Protein AF-A0A6C0LSQ3-F1 (afdb_monomer)

Radius of gyration: 14.2 Å; Cα contacts (8 Å, |Δi|>4): 125; chains: 1; bounding box: 35×30×34 Å

Organism: NCBI:txid1070528

Sequence (116 aa):
MEHEYISYIIKLNGIYDIMCAISILKWVSIPYIKDLHLSMIKEKQNILLERFFAYWIFTYGIIRLSNNYLLITYSYLIEAFVFAYEYYQGTVYQEKTIFVIITSIIFAYLTYQSIQ

Solvent-accessible surface area (backbone atoms only — not comparable to full-atom values): 6064 Å² total; per-residue (Å²): 112,71,69,58,56,54,52,50,53,42,32,51,51,12,53,50,29,35,55,24,15,40,31,64,67,62,77,44,91,59,84,82,59,44,51,71,69,60,63,26,48,67,74,83,80,46,68,66,58,51,47,52,52,18,52,51,39,30,53,50,11,54,43,33,62,46,95,45,42,68,60,32,20,50,51,25,48,50,50,23,51,53,46,52,51,38,52,74,72,58,56,37,39,61,74,60,42,52,51,49,30,52,52,21,51,52,49,21,52,60,32,47,62,72,68,112

Nearest PDB structures (foldseek):
  9h9e-assembly1_C  TM=6.390E-01  e=7.713E-01  Homo sapiens
  8jj5-assembly1_A  TM=3.799E-01  e=5.152E+00  Sus scrofa

Mean predicted aligned error: 5.83 Å

Structure (mmCIF, N/CA/C/O backbone):
data_AF-A0A6C0LSQ3-F1
#
_entry.id   AF-A0A6C0LSQ3-F1
#
loop_
_atom_site.group_PDB
_atom_site.id
_atom_site.type_symbol
_atom_site.label_atom_id
_atom_site.label_alt_id
_atom_site.label_comp_id
_atom_site.label_asym_id
_atom_site.label_entity_id
_atom_site.label_seq_id
_atom_site.pdbx_PDB_ins_code
_atom_site.Cartn_x
_atom_site.Cartn_y
_atom_site.Cartn_z
_atom_site.occupancy
_atom_site.B_iso_or_equiv
_atom_site.auth_seq_id
_atom_site.auth_comp_id
_atom_site.auth_asym_id
_atom_site.auth_atom_id
_atom_site.pdbx_PDB_model_num
ATOM 1 N N . MET A 1 1 ? 17.319 -9.982 -15.434 1.00 52.28 1 MET A N 1
ATOM 2 C CA . MET A 1 1 ? 17.185 -10.736 -14.169 1.00 52.28 1 MET A CA 1
ATOM 3 C C . MET A 1 1 ? 16.639 -9.856 -13.054 1.00 52.28 1 MET A C 1
ATOM 5 O O . MET A 1 1 ? 15.593 -10.197 -12.532 1.00 52.28 1 MET A O 1
ATOM 9 N N . GLU A 1 2 ? 17.253 -8.713 -12.725 1.00 60.72 2 GLU A N 1
ATOM 10 C CA . GLU A 1 2 ? 16.807 -7.847 -11.608 1.00 60.72 2 GLU A CA 1
ATOM 11 C C . GLU A 1 2 ? 15.342 -7.372 -11.716 1.00 60.72 2 GLU A C 1
ATOM 13 O O . GLU A 1 2 ? 14.588 -7.487 -10.750 1.00 60.72 2 GLU A O 1
ATOM 18 N N . HIS A 1 3 ? 14.890 -6.960 -12.906 1.00 67.88 3 HIS A N 1
ATOM 19 C CA . HIS A 1 3 ? 13.496 -6.539 -13.134 1.00 67.88 3 HIS A CA 1
ATOM 20 C C . HIS A 1 3 ? 12.452 -7.642 -12.877 1.00 67.88 3 HIS A C 1
ATOM 22 O O . HIS A 1 3 ? 11.319 -7.354 -12.492 1.00 67.88 3 HIS A O 1
ATOM 28 N N . GLU A 1 4 ? 12.821 -8.912 -13.061 1.00 75.56 4 GLU A N 1
ATOM 29 C CA . GLU A 1 4 ? 11.905 -10.044 -12.888 1.00 75.56 4 GLU A CA 1
ATOM 30 C C . GLU A 1 4 ? 11.659 -10.333 -11.400 1.00 75.56 4 GLU A C 1
ATOM 32 O O . GLU A 1 4 ? 10.517 -10.540 -10.982 1.00 75.56 4 GLU A O 1
ATOM 37 N N . TYR A 1 5 ? 12.707 -10.223 -10.575 1.00 82.38 5 TYR A N 1
ATOM 38 C CA . TYR A 1 5 ? 12.600 -10.328 -9.118 1.00 82.38 5 TYR A CA 1
ATOM 39 C C . TYR A 1 5 ? 11.768 -9.190 -8.518 1.00 82.38 5 TYR A C 1
ATOM 41 O O . TYR A 1 5 ? 10.915 -9.438 -7.666 1.00 82.38 5 TYR A O 1
ATOM 49 N N . ILE A 1 6 ? 11.966 -7.954 -8.989 1.00 82.00 6 ILE A N 1
ATOM 50 C CA . ILE A 1 6 ? 11.191 -6.790 -8.534 1.00 82.00 6 ILE A CA 1
ATOM 51 C C . ILE A 1 6 ? 9.703 -6.985 -8.856 1.00 82.00 6 ILE A C 1
ATOM 53 O O . ILE A 1 6 ? 8.856 -6.830 -7.975 1.00 82.00 6 ILE A O 1
ATOM 57 N N . SER A 1 7 ? 9.380 -7.410 -10.084 1.00 84.44 7 SER A N 1
ATOM 58 C CA . SER A 1 7 ? 8.003 -7.720 -10.494 1.00 84.44 7 SER A CA 1
ATOM 59 C C . SER A 1 7 ? 7.365 -8.799 -9.611 1.00 84.44 7 SER A C 1
ATOM 61 O O . SER A 1 7 ? 6.209 -8.668 -9.208 1.00 84.44 7 SER A O 1
ATOM 63 N N . TYR A 1 8 ? 8.120 -9.840 -9.250 1.00 88.19 8 TYR A N 1
ATOM 64 C CA . TYR A 1 8 ? 7.637 -10.900 -8.365 1.00 88.19 8 TYR A CA 1
ATOM 65 C C . TYR A 1 8 ? 7.322 -10.388 -6.951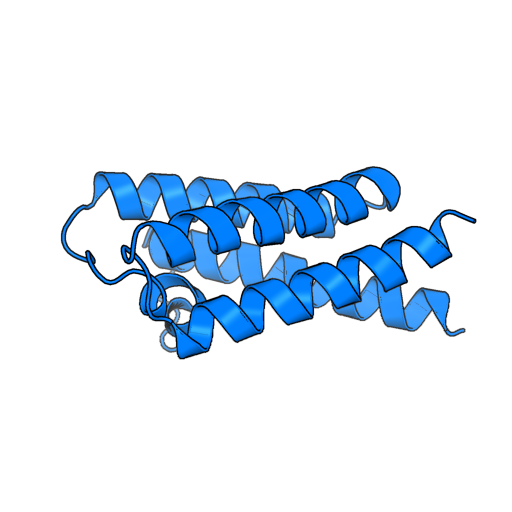 1.00 88.19 8 TYR A C 1
ATOM 67 O O . TYR A 1 8 ? 6.254 -10.690 -6.419 1.00 88.19 8 TYR A O 1
ATOM 75 N N . ILE A 1 9 ? 8.197 -9.563 -6.364 1.00 88.44 9 ILE A N 1
ATOM 76 C CA . ILE A 1 9 ? 7.982 -8.972 -5.031 1.00 88.44 9 ILE A CA 1
ATOM 77 C C . ILE A 1 9 ? 6.746 -8.065 -5.028 1.00 88.44 9 ILE A C 1
ATOM 79 O O . ILE A 1 9 ? 5.916 -8.162 -4.125 1.00 88.44 9 ILE A O 1
ATOM 83 N N . ILE A 1 10 ? 6.579 -7.224 -6.054 1.00 90.06 10 ILE A N 1
ATOM 84 C CA . ILE A 1 10 ? 5.408 -6.342 -6.185 1.00 90.06 10 ILE A CA 1
ATOM 85 C C . ILE A 1 10 ? 4.123 -7.166 -6.286 1.00 90.06 10 ILE A C 1
ATOM 87 O O . ILE A 1 10 ? 3.134 -6.846 -5.627 1.00 90.06 10 ILE A O 1
ATOM 91 N N . LYS A 1 11 ? 4.135 -8.246 -7.076 1.00 90.56 11 LYS A N 1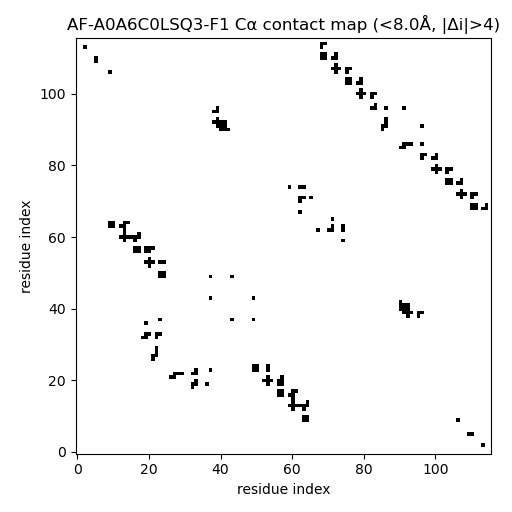
ATOM 92 C CA . LYS A 1 11 ? 2.976 -9.135 -7.217 1.00 90.56 11 LYS A CA 1
ATOM 93 C C . LYS A 1 11 ? 2.646 -9.842 -5.910 1.00 90.56 11 LYS A C 1
ATOM 95 O O . LYS A 1 11 ? 1.476 -9.900 -5.546 1.00 90.56 11 LYS A O 1
ATOM 100 N N . LEU A 1 12 ? 3.651 -10.324 -5.176 1.00 90.06 12 LEU A N 1
ATOM 101 C CA . LEU A 1 12 ? 3.446 -10.884 -3.838 1.00 90.06 12 LEU A CA 1
ATOM 102 C C . LEU A 1 12 ? 2.830 -9.859 -2.882 1.00 90.06 12 LEU A C 1
ATOM 104 O O . LEU A 1 12 ? 1.907 -10.206 -2.148 1.00 90.06 12 LEU A O 1
ATOM 108 N N . ASN A 1 13 ? 3.284 -8.605 -2.932 1.00 89.56 13 ASN A N 1
ATOM 109 C CA . ASN A 1 13 ? 2.700 -7.524 -2.142 1.00 89.56 13 ASN A CA 1
ATOM 110 C C . ASN A 1 13 ? 1.229 -7.279 -2.529 1.00 89.56 13 ASN A C 1
ATOM 112 O O . ASN A 1 13 ? 0.358 -7.212 -1.669 1.00 89.56 13 ASN A O 1
ATOM 116 N N . GLY A 1 14 ? 0.918 -7.270 -3.829 1.00 90.25 14 GLY A N 1
ATOM 117 C CA . GLY A 1 14 ? -0.459 -7.139 -4.308 1.00 90.25 14 GLY A CA 1
ATOM 118 C C . GLY A 1 14 ? -1.378 -8.292 -3.885 1.00 90.25 14 GLY A C 1
ATOM 119 O O . GLY A 1 14 ? -2.524 -8.061 -3.499 1.00 90.25 14 GLY A O 1
ATOM 120 N N . ILE A 1 15 ? -0.880 -9.535 -3.896 1.00 91.25 15 ILE A N 1
ATOM 121 C CA . ILE A 1 15 ? -1.616 -10.697 -3.368 1.00 91.25 15 ILE A CA 1
ATOM 122 C C . ILE A 1 15 ? -1.859 -10.527 -1.867 1.00 91.25 15 ILE A C 1
ATOM 124 O O . ILE A 1 15 ? -2.977 -10.757 -1.400 1.00 91.25 15 ILE A O 1
ATOM 128 N N . TYR A 1 16 ? -0.834 -10.114 -1.118 1.00 88.00 16 TYR A N 1
ATOM 129 C CA . TYR A 1 16 ? -0.940 -9.880 0.318 1.00 88.00 16 TYR A CA 1
ATOM 130 C C . TYR A 1 16 ? -2.030 -8.849 0.644 1.00 88.00 16 TYR A C 1
ATOM 132 O O . TYR A 1 16 ? -2.882 -9.116 1.492 1.00 88.00 16 TYR A O 1
ATOM 140 N N . ASP A 1 17 ? -2.072 -7.729 -0.079 1.00 88.06 17 ASP A N 1
ATOM 141 C CA . ASP A 1 17 ? -3.091 -6.690 0.091 1.00 88.06 17 ASP A CA 1
ATOM 142 C C . ASP A 1 17 ? -4.499 -7.206 -0.190 1.00 88.06 17 ASP A C 1
ATOM 144 O O . ASP A 1 17 ? -5.416 -6.985 0.601 1.00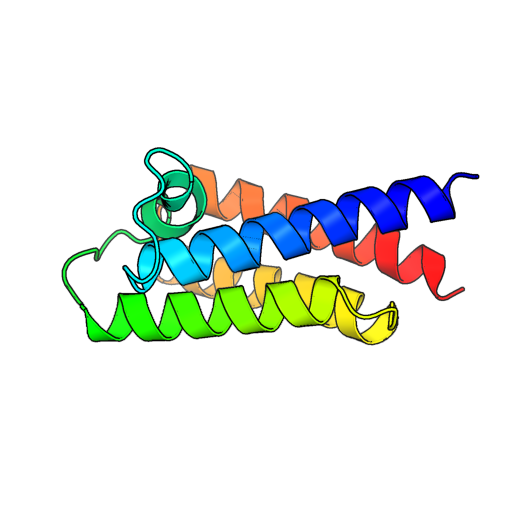 88.06 17 ASP A O 1
ATOM 148 N N . ILE A 1 18 ? -4.684 -7.948 -1.285 1.00 90.56 18 ILE A N 1
ATOM 149 C CA . ILE A 1 18 ? -5.981 -8.540 -1.631 1.00 90.56 18 ILE A CA 1
ATOM 150 C C . ILE A 1 18 ? -6.444 -9.484 -0.519 1.00 90.56 18 ILE A C 1
ATOM 152 O O . ILE A 1 18 ? -7.590 -9.402 -0.072 1.00 90.56 18 ILE A O 1
ATOM 156 N N . MET A 1 19 ? -5.558 -10.355 -0.029 1.00 86.44 19 MET A N 1
ATOM 157 C CA . MET A 1 19 ? -5.871 -11.259 1.079 1.00 86.44 19 MET A CA 1
ATOM 158 C C . MET A 1 19 ? -6.185 -10.489 2.367 1.00 86.44 19 MET A C 1
ATOM 160 O O . MET A 1 19 ? -7.110 -10.863 3.093 1.00 86.44 19 MET A O 1
ATOM 164 N N . CYS A 1 20 ? -5.460 -9.401 2.637 1.00 83.38 20 CYS A N 1
ATOM 165 C CA . CYS A 1 20 ? -5.705 -8.530 3.779 1.00 83.38 20 CYS A CA 1
ATOM 166 C C . CYS A 1 20 ? -7.090 -7.878 3.686 1.00 83.38 20 CYS A C 1
ATOM 168 O O . CYS A 1 20 ? -7.891 -8.006 4.609 1.00 83.38 20 CYS A O 1
ATOM 170 N N . ALA A 1 21 ? -7.431 -7.279 2.545 1.00 87.19 21 ALA A N 1
ATOM 171 C CA . ALA A 1 21 ? -8.722 -6.646 2.310 1.00 87.19 21 ALA A CA 1
ATOM 172 C C . ALA A 1 21 ? -9.903 -7.622 2.428 1.00 87.19 21 ALA A C 1
ATOM 174 O O . ALA A 1 21 ? -10.887 -7.326 3.104 1.00 87.19 21 ALA A O 1
ATOM 175 N N . ILE A 1 22 ? -9.798 -8.812 1.828 1.00 85.88 22 ILE A N 1
ATOM 176 C CA . ILE A 1 22 ? -10.830 -9.860 1.916 1.00 85.88 22 ILE A CA 1
ATOM 177 C C . ILE A 1 22 ? -11.011 -10.328 3.370 1.00 85.88 22 ILE A C 1
ATOM 179 O O . ILE A 1 22 ? -12.137 -10.586 3.808 1.00 85.88 22 ILE A O 1
ATOM 183 N N . SER A 1 23 ? -9.917 -10.395 4.137 1.00 82.38 23 SER A N 1
ATOM 184 C CA . SER A 1 23 ? -9.947 -10.717 5.567 1.00 82.38 23 SER A CA 1
ATOM 185 C C . SER A 1 23 ? -10.627 -9.616 6.391 1.00 82.38 23 SER A C 1
ATOM 187 O O . SER A 1 23 ? -11.479 -9.919 7.230 1.00 82.38 23 SER A O 1
ATOM 189 N N . ILE A 1 24 ? -10.345 -8.336 6.106 1.00 82.38 24 ILE A N 1
ATOM 190 C CA . ILE A 1 24 ? -11.016 -7.187 6.745 1.00 82.38 24 ILE A CA 1
ATOM 191 C C . ILE A 1 24 ? -12.522 -7.193 6.435 1.00 82.38 24 ILE A C 1
ATOM 193 O O . ILE A 1 24 ? -13.338 -6.983 7.331 1.00 82.38 24 ILE A O 1
ATOM 197 N N . LEU A 1 25 ? -12.911 -7.521 5.198 1.00 84.19 25 LEU A N 1
ATOM 198 C CA . LEU A 1 25 ? -14.316 -7.654 4.785 1.00 84.19 25 LEU A CA 1
ATOM 199 C C . LEU A 1 25 ? -15.028 -8.879 5.380 1.00 84.19 25 LEU A C 1
ATOM 201 O O . LEU A 1 25 ? -16.228 -9.051 5.157 1.00 84.19 25 LEU A O 1
ATOM 205 N N . LYS A 1 26 ? -14.319 -9.718 6.148 1.00 81.44 26 LYS A N 1
ATOM 206 C CA . LYS A 1 26 ? -14.829 -10.951 6.769 1.00 81.44 26 LYS A CA 1
ATOM 207 C C . LYS A 1 26 ? -15.390 -11.955 5.755 1.00 81.44 26 LYS A C 1
ATOM 209 O O . LYS A 1 26 ? -16.206 -12.797 6.114 1.00 81.44 26 LYS A O 1
ATOM 214 N N . TRP A 1 27 ? -14.948 -11.883 4.499 1.00 77.69 27 TRP A N 1
ATOM 215 C CA . TRP A 1 27 ? -15.301 -12.865 3.468 1.00 77.69 27 TRP A CA 1
ATOM 216 C C . TRP A 1 27 ? -14.541 -14.177 3.671 1.00 77.69 27 TRP A C 1
ATOM 218 O O . TRP A 1 27 ? -15.081 -15.249 3.415 1.00 77.69 27 TRP A O 1
ATOM 228 N N . VAL A 1 28 ? -13.304 -14.096 4.174 1.00 74.62 28 VAL A N 1
ATOM 229 C CA . VAL A 1 28 ? -12.488 -15.254 4.555 1.00 74.62 28 VAL A CA 1
ATOM 230 C C . VAL A 1 28 ? -11.841 -14.978 5.908 1.00 74.62 28 VAL A C 1
ATOM 232 O O . VAL A 1 28 ? -11.142 -13.983 6.082 1.00 74.62 28 VAL A O 1
ATOM 235 N N . SER A 1 29 ? -12.046 -15.863 6.883 1.00 62.84 29 SER A 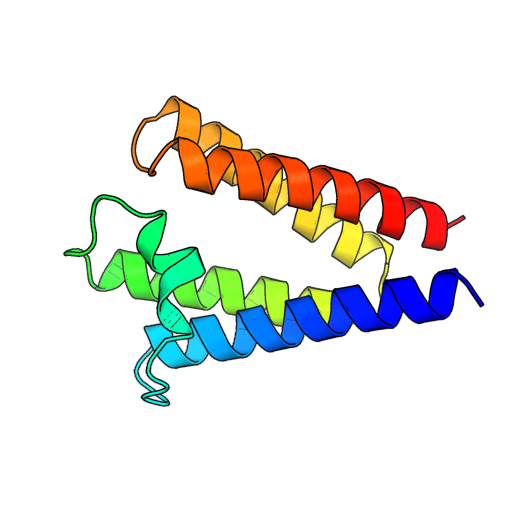N 1
ATOM 236 C CA . SER A 1 29 ? -11.415 -15.748 8.199 1.00 62.84 29 SER A CA 1
ATOM 237 C C . SER A 1 29 ? -10.012 -16.356 8.176 1.00 62.84 29 SER A C 1
ATOM 239 O O . SER A 1 29 ? -9.826 -17.503 8.582 1.00 62.84 29 SER A O 1
ATOM 241 N N . ILE A 1 30 ? -9.018 -15.601 7.702 1.00 63.84 30 ILE A N 1
ATOM 242 C CA . ILE A 1 30 ? -7.615 -16.020 7.818 1.00 63.84 30 ILE A CA 1
ATOM 243 C C . ILE A 1 30 ? -7.031 -15.399 9.092 1.00 63.84 30 ILE A C 1
ATOM 245 O O . ILE A 1 30 ? -6.844 -14.175 9.138 1.00 63.84 30 ILE A O 1
ATOM 249 N N . PRO A 1 31 ? -6.773 -16.189 10.152 1.00 57.88 31 PRO A N 1
ATOM 250 C CA . PRO A 1 31 ? -6.073 -15.676 11.323 1.00 57.88 31 PRO A CA 1
ATOM 251 C C . PRO A 1 31 ? -4.673 -15.181 10.906 1.00 57.88 31 PRO A C 1
ATOM 253 O O . PRO A 1 31 ? -4.070 -15.729 9.988 1.00 57.88 31 PRO A O 1
ATOM 256 N N . TYR A 1 32 ? -4.178 -14.121 11.553 1.00 61.88 32 TYR A N 1
ATOM 257 C CA . TYR A 1 32 ? -2.844 -13.511 11.370 1.00 61.88 32 TYR A CA 1
ATOM 258 C C . TYR A 1 32 ? -2.598 -12.600 10.143 1.00 61.88 32 TYR A C 1
ATOM 260 O O . TYR A 1 32 ? -1.702 -11.763 10.203 1.00 61.88 32 TYR A O 1
ATOM 268 N N . ILE A 1 33 ? -3.384 -12.653 9.056 1.00 59.50 33 ILE A N 1
ATOM 269 C CA . ILE A 1 33 ? -3.142 -11.786 7.863 1.00 59.50 33 ILE A CA 1
ATOM 270 C C . ILE A 1 33 ? -3.682 -10.357 8.031 1.00 59.50 33 ILE A C 1
ATOM 272 O O . ILE A 1 33 ? -3.192 -9.400 7.435 1.00 59.50 33 ILE A O 1
ATOM 276 N N . LYS A 1 34 ? -4.681 -10.197 8.892 1.00 55.69 34 LYS A N 1
ATOM 277 C CA . LYS A 1 34 ? -5.346 -8.919 9.170 1.00 55.69 34 LYS A CA 1
ATOM 278 C C . LYS A 1 34 ? -4.481 -7.920 9.943 1.00 55.69 34 LYS A C 1
ATOM 280 O O . LYS A 1 34 ? -4.801 -6.735 9.974 1.00 55.69 34 LYS A O 1
ATOM 285 N N . ASP A 1 35 ? -3.403 -8.378 10.573 1.00 60.09 35 ASP A N 1
ATOM 286 C CA . ASP A 1 35 ? -2.754 -7.592 11.613 1.00 60.09 35 ASP A CA 1
ATOM 287 C C . ASP A 1 35 ? -1.872 -6.471 11.074 1.00 60.09 35 ASP A C 1
ATOM 289 O O . ASP A 1 35 ? -1.736 -5.478 11.767 1.00 60.09 35 ASP A O 1
ATOM 293 N N . LEU A 1 36 ? -1.318 -6.518 9.860 1.00 62.41 36 LEU A N 1
ATOM 294 C CA . LEU A 1 36 ? -0.386 -5.458 9.447 1.00 62.41 36 LEU A CA 1
ATOM 295 C C . LEU A 1 36 ? -1.111 -4.136 9.158 1.00 62.41 36 LEU A C 1
ATOM 297 O O . LEU A 1 36 ? -0.781 -3.125 9.768 1.00 62.41 36 LEU A O 1
ATOM 301 N N . HIS A 1 37 ? -2.167 -4.163 8.340 1.00 62.00 37 HIS A N 1
ATOM 302 C CA . HIS A 1 37 ? -2.921 -2.963 7.968 1.00 62.00 37 HIS A CA 1
ATOM 303 C C . HIS A 1 37 ? -3.910 -2.505 9.053 1.00 62.00 37 HIS A C 1
ATOM 305 O O . HIS A 1 37 ? -3.911 -1.332 9.425 1.00 62.00 37 HIS A O 1
ATOM 311 N N . LEU A 1 38 ? -4.712 -3.407 9.641 1.00 63.19 38 LEU A N 1
ATOM 312 C CA . LEU A 1 38 ? -5.647 -3.011 10.711 1.00 63.19 38 LEU A CA 1
ATOM 313 C C . LEU A 1 38 ? -4.932 -2.580 11.991 1.00 63.19 38 LEU A C 1
ATOM 315 O O . LEU A 1 38 ? -5.506 -1.843 12.789 1.00 63.19 38 LEU A O 1
ATOM 319 N N . SER A 1 39 ? -3.694 -3.020 12.229 1.00 67.38 39 SER A N 1
ATOM 320 C CA . SER A 1 39 ? -2.954 -2.560 13.406 1.00 67.38 39 SER A CA 1
ATOM 321 C C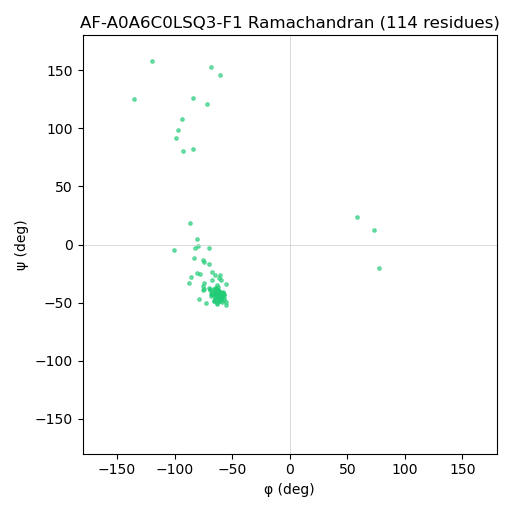 . SER A 1 39 ? -2.327 -1.179 13.252 1.00 67.38 39 SER A C 1
ATOM 323 O O . SER A 1 39 ? -1.728 -0.713 14.220 1.00 67.38 39 SER A O 1
ATOM 325 N N . MET A 1 40 ? -2.474 -0.528 12.093 1.00 69.56 40 MET A N 1
ATOM 326 C CA . MET A 1 40 ? -2.091 0.873 11.902 1.00 69.56 40 MET A CA 1
ATOM 327 C C . MET A 1 40 ? -3.196 1.840 12.312 1.00 69.56 40 MET A C 1
ATOM 329 O O . MET A 1 40 ? -2.886 2.940 12.752 1.00 69.56 40 MET A O 1
ATOM 333 N N . ILE A 1 41 ? -4.464 1.436 12.230 1.00 73.19 41 ILE A N 1
ATOM 334 C CA . ILE A 1 41 ? -5.603 2.292 12.575 1.00 73.19 41 ILE A CA 1
ATOM 335 C C . ILE A 1 41 ? -5.840 2.240 14.088 1.00 73.19 41 ILE A C 1
ATOM 337 O O . ILE A 1 41 ? -5.997 1.161 14.670 1.00 73.19 41 ILE A O 1
ATOM 341 N N . LYS A 1 42 ? -5.872 3.413 14.735 1.00 67.00 42 LYS A N 1
ATOM 342 C CA . LYS A 1 42 ? -6.186 3.526 16.170 1.00 67.00 42 LYS A CA 1
ATOM 343 C C . LYS A 1 42 ? -7.675 3.315 16.442 1.00 67.00 42 LYS A C 1
ATOM 345 O O . LYS A 1 42 ? -8.040 2.667 17.420 1.00 67.00 42 LYS A O 1
ATOM 350 N N . GLU A 1 43 ? -8.534 3.814 15.560 1.00 66.50 43 GLU A N 1
ATOM 351 C CA . GLU A 1 43 ? -9.987 3.748 15.707 1.00 66.50 43 GLU A CA 1
ATOM 352 C C . GLU A 1 43 ? -10.581 2.509 15.013 1.00 66.50 43 GLU A C 1
ATOM 354 O O . GLU A 1 43 ? -11.107 2.560 13.906 1.00 66.50 43 GLU A O 1
ATOM 359 N N . LYS A 1 44 ? -10.496 1.357 15.686 1.00 63.62 44 LYS A N 1
ATOM 360 C CA . LYS A 1 44 ? -10.986 0.057 15.175 1.00 63.62 44 LYS A CA 1
ATOM 361 C C . LYS A 1 44 ? -12.496 -0.169 15.334 1.00 63.62 44 LYS A C 1
ATOM 363 O O . LYS A 1 44 ? -12.980 -1.270 15.119 1.00 63.62 44 LYS A O 1
ATOM 368 N N . GLN A 1 45 ? -13.245 0.826 15.807 1.00 63.06 45 GLN A N 1
ATOM 369 C CA . GLN A 1 45 ? -14.661 0.647 16.166 1.00 63.06 45 GLN A CA 1
ATOM 370 C C . GLN A 1 45 ? -15.636 1.153 15.099 1.00 63.06 45 GLN A C 1
ATOM 372 O O . GLN A 1 45 ? -16.840 0.929 15.214 1.00 63.06 45 GLN A O 1
ATOM 377 N N . ASN A 1 46 ? -15.137 1.780 14.031 1.00 78.00 46 ASN A N 1
ATOM 378 C CA . ASN A 1 46 ? -15.974 2.244 12.936 1.00 78.00 46 ASN A CA 1
ATOM 379 C C . ASN A 1 46 ? -15.979 1.233 11.775 1.00 78.00 46 ASN A C 1
ATOM 381 O O . ASN A 1 46 ? -15.090 1.224 10.927 1.00 78.00 46 ASN A O 1
ATOM 385 N N . ILE A 1 47 ? -17.028 0.408 11.713 1.00 80.88 47 ILE A N 1
ATOM 386 C CA . ILE A 1 47 ? -17.232 -0.611 10.663 1.00 80.88 47 ILE A CA 1
ATOM 387 C C . ILE A 1 47 ? -17.190 -0.003 9.253 1.00 80.88 47 ILE A C 1
ATOM 389 O O . ILE A 1 47 ? -16.745 -0.648 8.304 1.00 80.88 47 ILE A O 1
ATOM 393 N N . LEU A 1 48 ? -17.671 1.230 9.087 1.00 84.06 48 LEU A N 1
ATOM 394 C CA . LEU A 1 48 ? -17.675 1.907 7.794 1.00 84.06 48 LEU A CA 1
ATOM 395 C C . LEU A 1 48 ? -16.241 2.241 7.355 1.00 84.06 48 LEU A C 1
ATOM 397 O O . LEU A 1 48 ? -15.884 1.980 6.207 1.00 84.06 48 LEU A O 1
ATOM 401 N N . LEU A 1 49 ? -15.412 2.729 8.284 1.00 82.25 49 LEU A N 1
ATOM 402 C CA . LEU A 1 49 ? -13.991 3.001 8.054 1.00 82.25 49 LEU A CA 1
ATOM 403 C C . LEU A 1 49 ? -13.233 1.721 7.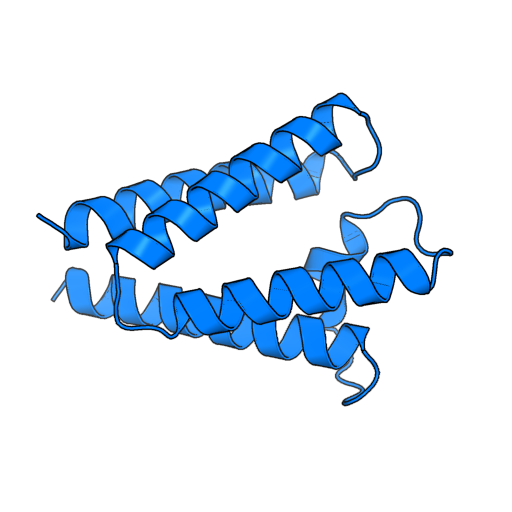677 1.00 82.25 49 LEU A C 1
ATOM 405 O O . LEU A 1 49 ? -12.499 1.721 6.694 1.00 82.25 49 LEU A O 1
ATOM 409 N N . GLU A 1 50 ? -13.462 0.619 8.398 1.00 81.19 50 GLU A N 1
ATOM 410 C CA . GLU A 1 50 ? -12.835 -0.676 8.091 1.00 81.19 50 GLU A CA 1
ATOM 411 C C . GLU A 1 50 ? -13.156 -1.143 6.664 1.00 81.19 50 GLU A C 1
ATOM 413 O O . GLU A 1 50 ? -12.272 -1.614 5.950 1.00 81.19 50 GLU A O 1
ATOM 418 N N . ARG A 1 51 ? -14.408 -0.977 6.215 1.00 86.19 51 ARG A N 1
ATOM 419 C CA . ARG A 1 51 ? -14.826 -1.361 4.857 1.00 86.19 51 ARG A CA 1
ATOM 420 C C . ARG A 1 51 ? -14.199 -0.472 3.792 1.00 86.19 51 ARG A C 1
ATOM 422 O O . ARG A 1 51 ? -13.712 -0.998 2.796 1.00 86.19 51 ARG A O 1
ATOM 429 N N . PHE A 1 52 ? -14.179 0.846 3.994 1.00 88.75 52 PHE A N 1
ATOM 430 C CA . PHE A 1 52 ? -13.526 1.765 3.057 1.00 88.75 52 PHE A CA 1
ATOM 431 C C . PHE A 1 52 ? -12.028 1.499 2.950 1.00 88.75 52 PHE A C 1
ATOM 433 O O . PHE A 1 52 ? -11.493 1.445 1.845 1.00 88.75 52 PHE A O 1
ATOM 440 N N . PHE A 1 53 ? -11.374 1.255 4.083 1.00 86.62 53 PHE A N 1
ATOM 441 C CA . PHE A 1 53 ? -9.966 0.897 4.118 1.00 86.62 53 PHE A CA 1
ATOM 442 C C . PHE A 1 53 ? -9.700 -0.432 3.404 1.00 86.62 53 PHE A C 1
ATOM 444 O O . PHE A 1 53 ? -8.775 -0.526 2.603 1.00 86.62 53 PHE A O 1
ATOM 451 N N . ALA A 1 54 ? -10.560 -1.436 3.600 1.00 88.12 54 ALA A N 1
ATOM 452 C CA . ALA A 1 54 ? -10.458 -2.699 2.880 1.00 88.12 54 ALA A CA 1
ATOM 453 C C . ALA A 1 54 ? -10.621 -2.525 1.365 1.00 88.12 54 ALA A C 1
ATOM 455 O O . ALA A 1 54 ? -9.834 -3.079 0.604 1.00 88.12 54 ALA A O 1
ATOM 456 N N . TYR A 1 55 ? -11.606 -1.745 0.909 1.00 91.88 55 TYR A N 1
ATOM 457 C CA . TYR A 1 55 ? -11.777 -1.473 -0.521 1.00 91.88 55 TYR A CA 1
ATOM 458 C C . TYR A 1 55 ? -10.563 -0.756 -1.105 1.00 91.88 55 TYR A C 1
ATOM 460 O O . TYR A 1 55 ? -10.120 -1.096 -2.198 1.00 91.88 55 TYR A O 1
ATOM 468 N N . TRP A 1 56 ? -9.989 0.185 -0.360 1.00 91.81 56 TRP A N 1
ATOM 469 C CA . TRP A 1 56 ? -8.795 0.897 -0.784 1.00 91.81 56 TRP A CA 1
ATOM 470 C C . TRP A 1 56 ? -7.589 -0.045 -0.936 1.00 91.81 56 TRP A C 1
ATOM 472 O O . TRP A 1 56 ? -7.015 -0.123 -2.024 1.00 91.81 56 TRP A O 1
ATOM 482 N N . ILE A 1 57 ? -7.286 -0.854 0.084 1.00 90.44 57 ILE A N 1
ATOM 483 C CA . ILE A 1 57 ? -6.217 -1.867 0.028 1.00 90.44 57 ILE A CA 1
ATOM 484 C C . ILE A 1 57 ? -6.460 -2.845 -1.128 1.00 90.44 57 ILE A C 1
ATOM 486 O O . ILE A 1 57 ? -5.548 -3.154 -1.890 1.00 90.44 57 ILE A O 1
ATOM 490 N N . PHE A 1 58 ? -7.704 -3.293 -1.316 1.00 92.56 58 PHE A N 1
ATOM 491 C CA . PHE A 1 58 ? -8.065 -4.199 -2.405 1.00 92.56 58 PHE A CA 1
ATOM 492 C C . PHE A 1 58 ? -7.765 -3.595 -3.780 1.00 92.56 58 PHE A C 1
ATOM 494 O O . PHE A 1 58 ? -7.175 -4.257 -4.635 1.00 92.56 58 PHE A O 1
ATOM 501 N N . THR A 1 59 ? -8.134 -2.326 -3.996 1.00 93.44 59 THR A N 1
ATOM 502 C CA . THR A 1 59 ? -7.847 -1.640 -5.262 1.00 93.44 59 THR A CA 1
ATOM 503 C C . THR A 1 59 ? -6.349 -1.517 -5.518 1.00 93.44 59 THR A C 1
ATOM 505 O O . THR A 1 59 ? -5.907 -1.742 -6.643 1.00 93.44 59 THR A O 1
ATOM 508 N N . TYR A 1 60 ? -5.552 -1.236 -4.485 1.00 91.88 60 TYR A N 1
ATOM 509 C CA . TYR A 1 60 ? -4.097 -1.142 -4.612 1.00 91.88 60 TYR A CA 1
ATOM 510 C C . TYR A 1 60 ? -3.462 -2.500 -4.878 1.00 91.88 60 TYR A C 1
ATOM 512 O O . TYR A 1 60 ? -2.594 -2.605 -5.745 1.00 91.88 60 TYR A O 1
ATOM 520 N N . GLY A 1 61 ? -3.967 -3.554 -4.239 1.00 92.19 61 GLY A N 1
ATOM 521 C CA . GLY A 1 61 ? -3.556 -4.920 -4.523 1.00 92.19 61 GLY A CA 1
ATOM 522 C C . GLY A 1 61 ? -3.794 -5.309 -5.984 1.00 92.19 61 GLY A C 1
ATOM 523 O O . GLY A 1 61 ? -2.892 -5.829 -6.638 1.00 92.19 61 GLY A O 1
ATOM 524 N N . ILE A 1 62 ? -4.957 -4.966 -6.554 1.00 93.56 62 ILE A N 1
ATOM 525 C CA . ILE A 1 62 ? -5.236 -5.184 -7.986 1.00 93.56 62 ILE A CA 1
ATOM 526 C C . ILE A 1 62 ? -4.280 -4.378 -8.873 1.00 93.56 62 ILE A C 1
ATOM 528 O O . ILE A 1 62 ? -3.755 -4.912 -9.850 1.00 93.56 62 ILE A O 1
ATOM 532 N N . ILE A 1 63 ? -4.024 -3.111 -8.539 1.00 93.75 63 ILE A N 1
ATOM 533 C CA . ILE A 1 63 ? -3.085 -2.270 -9.293 1.00 93.75 63 ILE A CA 1
ATOM 534 C C . ILE A 1 63 ? -1.678 -2.885 -9.290 1.00 93.75 63 ILE A C 1
ATOM 536 O O . ILE A 1 63 ? -1.040 -2.933 -10.342 1.00 93.75 63 ILE A O 1
ATOM 540 N N . ARG A 1 64 ? -1.216 -3.425 -8.156 1.00 91.44 64 ARG A N 1
ATOM 541 C CA . ARG A 1 64 ? 0.085 -4.111 -8.011 1.00 91.44 64 ARG A CA 1
ATOM 542 C C . ARG A 1 64 ? 0.182 -5.402 -8.829 1.00 91.44 64 ARG A C 1
ATOM 544 O O . ARG A 1 64 ? 1.276 -5.786 -9.231 1.00 91.44 64 ARG A O 1
ATOM 551 N N . LEU A 1 65 ? -0.948 -6.051 -9.114 1.00 92.00 65 LEU A N 1
ATOM 552 C CA . LEU A 1 65 ? -1.019 -7.202 -10.023 1.00 92.00 65 LEU A CA 1
ATOM 553 C C . LEU A 1 65 ? -1.098 -6.816 -11.501 1.00 92.00 65 LEU A C 1
ATOM 555 O O . LEU A 1 65 ? -0.934 -7.679 -12.367 1.00 92.00 65 LEU A O 1
ATOM 559 N N . SER A 1 66 ? -1.339 -5.542 -11.807 1.00 90.50 66 SER A N 1
ATOM 560 C CA . SER A 1 66 ? -1.274 -5.062 -13.181 1.00 90.50 66 SER A CA 1
ATOM 561 C C . SER A 1 66 ? 0.171 -5.090 -13.688 1.00 90.50 66 SER A C 1
ATOM 563 O O . SER A 1 66 ? 1.121 -4.940 -12.928 1.00 90.50 66 SER A O 1
ATOM 565 N N . ASN A 1 67 ? 0.364 -5.233 -14.997 1.00 85.31 67 ASN A N 1
ATOM 566 C CA . ASN A 1 67 ? 1.692 -5.090 -15.605 1.00 85.31 67 ASN A CA 1
ATOM 567 C C . ASN A 1 67 ? 2.008 -3.621 -15.962 1.00 85.31 67 ASN A C 1
ATOM 569 O O . ASN A 1 67 ? 2.864 -3.361 -16.804 1.00 85.31 67 ASN A O 1
ATOM 573 N N . ASN A 1 68 ? 1.297 -2.651 -15.372 1.00 90.56 68 ASN A N 1
ATOM 574 C CA . ASN A 1 68 ? 1.495 -1.230 -15.643 1.00 90.56 68 ASN A CA 1
ATOM 575 C C . ASN A 1 68 ? 2.364 -0.591 -14.549 1.00 90.56 68 ASN A C 1
ATOM 577 O O . ASN A 1 68 ? 1.862 -0.111 -13.533 1.00 90.56 68 ASN A O 1
ATOM 581 N N . TYR A 1 69 ? 3.680 -0.566 -14.777 1.00 89.38 69 TYR A N 1
ATOM 582 C CA . TYR A 1 69 ? 4.663 -0.040 -13.822 1.00 89.38 69 TYR A CA 1
ATOM 583 C C . TYR A 1 69 ? 4.448 1.436 -13.458 1.00 89.38 69 TYR A C 1
ATOM 585 O O . TYR A 1 69 ? 4.719 1.831 -12.322 1.00 89.38 69 TYR A O 1
ATOM 593 N N . LEU A 1 70 ? 3.908 2.245 -14.376 1.00 92.69 70 LEU A N 1
ATOM 594 C CA . LEU A 1 70 ? 3.567 3.643 -14.113 1.00 92.69 70 LEU A CA 1
ATOM 595 C C . LEU A 1 70 ? 2.437 3.737 -13.080 1.00 92.69 70 LEU A C 1
ATOM 597 O O . LEU A 1 70 ? 2.559 4.444 -12.081 1.00 92.69 70 LEU A O 1
ATOM 601 N N . LEU A 1 71 ? 1.365 2.969 -13.281 1.00 93.56 71 LEU A N 1
ATOM 602 C CA . LEU A 1 71 ? 0.235 2.924 -12.354 1.00 93.56 71 LEU A CA 1
ATOM 603 C C . LEU A 1 71 ? 0.647 2.373 -10.982 1.00 93.56 71 LEU A C 1
ATOM 605 O O . LEU A 1 71 ? 0.237 2.911 -9.954 1.00 93.56 71 LEU A O 1
ATOM 609 N N . ILE A 1 72 ? 1.503 1.347 -10.962 1.00 93.50 72 ILE A N 1
ATOM 610 C CA . ILE A 1 72 ? 2.062 0.791 -9.724 1.00 93.50 72 ILE A CA 1
ATOM 611 C C . ILE A 1 72 ? 2.866 1.855 -8.972 1.00 93.50 72 ILE A C 1
ATOM 613 O O . ILE A 1 72 ? 2.633 2.060 -7.781 1.00 93.50 72 ILE A O 1
ATOM 617 N N . THR A 1 73 ? 3.755 2.573 -9.664 1.00 93.62 73 THR A N 1
ATOM 618 C CA . THR A 1 73 ? 4.552 3.660 -9.075 1.00 93.62 73 THR A CA 1
ATOM 619 C C . THR A 1 73 ? 3.655 4.701 -8.416 1.00 93.62 73 THR A C 1
ATOM 621 O O . THR A 1 73 ? 3.849 5.040 -7.249 1.00 93.62 73 THR A O 1
ATOM 624 N N . TYR A 1 74 ? 2.623 5.165 -9.125 1.00 94.88 74 TYR A N 1
ATOM 625 C CA . TYR A 1 74 ? 1.683 6.128 -8.562 1.00 94.88 74 TYR A CA 1
ATOM 626 C C . TYR A 1 74 ? 0.902 5.568 -7.372 1.00 94.88 74 TYR A C 1
ATOM 628 O O . TYR A 1 74 ? 0.709 6.292 -6.401 1.00 94.88 74 TYR A O 1
ATOM 636 N N . SER A 1 75 ? 0.504 4.293 -7.391 1.00 94.94 75 SER A N 1
ATOM 637 C CA . SER A 1 75 ? -0.207 3.688 -6.256 1.00 94.94 75 SER A CA 1
ATOM 638 C C . SER A 1 75 ? 0.621 3.705 -4.967 1.00 94.94 75 SER A C 1
ATOM 640 O O . SER A 1 75 ? 0.095 4.069 -3.917 1.00 94.94 75 SER A O 1
ATOM 642 N N . TYR A 1 76 ? 1.927 3.422 -5.049 1.00 94.19 76 TYR A N 1
ATOM 643 C CA . TYR A 1 76 ? 2.835 3.506 -3.903 1.00 94.19 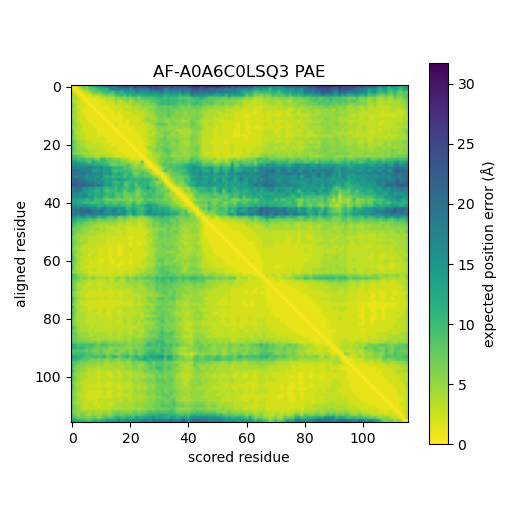76 TYR A CA 1
ATOM 644 C C . TYR A 1 76 ? 3.069 4.950 -3.442 1.00 94.19 76 TYR A C 1
ATOM 646 O O . TYR A 1 76 ? 3.100 5.220 -2.244 1.00 94.19 76 TYR A O 1
ATOM 654 N N . LEU A 1 77 ? 3.190 5.906 -4.369 1.00 95.88 77 LEU A N 1
ATOM 655 C CA . LEU A 1 77 ? 3.332 7.319 -4.001 1.00 95.88 77 LEU A CA 1
ATOM 656 C C . LEU A 1 77 ? 2.080 7.862 -3.302 1.00 95.88 77 LEU A C 1
ATOM 658 O O . LEU A 1 77 ? 2.197 8.594 -2.320 1.00 95.88 77 LEU A O 1
ATOM 662 N N . ILE A 1 78 ? 0.888 7.490 -3.778 1.00 95.44 78 ILE A N 1
ATOM 663 C CA . ILE A 1 78 ? -0.368 7.894 -3.140 1.00 95.44 78 ILE A CA 1
ATOM 664 C C . ILE A 1 78 ? -0.494 7.231 -1.763 1.00 95.44 78 ILE A C 1
ATOM 666 O O . ILE A 1 78 ? -0.891 7.903 -0.816 1.00 95.44 78 ILE A O 1
ATOM 670 N N . GLU A 1 79 ? -0.125 5.953 -1.618 1.00 93.00 79 GLU A N 1
ATOM 671 C CA . GLU A 1 79 ? -0.079 5.271 -0.314 1.00 93.00 79 GLU A CA 1
ATOM 672 C C . GLU A 1 79 ? 0.803 6.028 0.687 1.00 93.00 79 GLU A C 1
ATOM 674 O O . GLU A 1 79 ? 0.339 6.392 1.769 1.00 93.00 79 GLU A O 1
ATOM 679 N N . ALA A 1 80 ? 2.040 6.352 0.295 1.00 94.19 80 ALA A N 1
ATOM 680 C CA . ALA A 1 80 ? 2.965 7.118 1.123 1.00 94.19 80 ALA A CA 1
ATOM 681 C C . ALA A 1 80 ? 2.399 8.495 1.504 1.00 94.19 80 ALA A C 1
ATOM 683 O O . ALA A 1 80 ? 2.494 8.903 2.660 1.00 94.19 80 ALA A O 1
ATOM 684 N N . PHE A 1 81 ? 1.792 9.205 0.548 1.00 95.19 81 PHE A N 1
ATOM 685 C CA . PHE A 1 81 ? 1.222 10.531 0.779 1.00 95.19 81 PHE A CA 1
ATOM 686 C C . PHE A 1 81 ? 0.046 10.498 1.761 1.00 95.19 81 PHE A C 1
ATOM 688 O O . PHE A 1 81 ? 0.011 11.288 2.704 1.00 95.19 81 PHE A O 1
ATOM 695 N N . VAL A 1 82 ? -0.897 9.568 1.579 1.00 92.94 82 VAL A N 1
ATOM 696 C CA . VAL A 1 82 ? -2.059 9.450 2.468 1.00 92.94 82 VAL A CA 1
ATOM 697 C C . VAL A 1 82 ? -1.615 9.051 3.872 1.00 92.94 82 VAL A C 1
ATOM 699 O O . VAL A 1 82 ? -2.031 9.681 4.839 1.00 92.94 82 VAL A O 1
ATOM 702 N N . PHE A 1 83 ? -0.711 8.079 4.015 1.00 90.94 83 PHE A N 1
ATOM 703 C CA . PHE A 1 83 ? -0.214 7.701 5.339 1.00 90.94 83 PHE A CA 1
ATOM 704 C C . PHE A 1 83 ? 0.637 8.788 6.001 1.00 90.94 83 PHE A C 1
ATOM 706 O O . PHE A 1 83 ? 0.595 8.915 7.222 1.00 90.94 83 PHE A O 1
ATOM 713 N N . ALA A 1 84 ? 1.355 9.616 5.238 1.00 92.31 84 ALA A N 1
ATOM 714 C CA . ALA A 1 84 ? 2.034 10.793 5.778 1.00 92.31 84 ALA A CA 1
ATOM 715 C C . ALA A 1 84 ? 1.037 11.845 6.295 1.00 92.31 84 ALA A C 1
ATOM 717 O O . ALA A 1 84 ? 1.260 12.446 7.348 1.00 92.31 84 ALA A O 1
ATOM 718 N N . TYR A 1 85 ? -0.083 12.036 5.593 1.00 92.81 85 TYR A N 1
ATOM 719 C CA . TYR A 1 85 ? -1.165 12.905 6.051 1.00 92.81 85 TYR A CA 1
ATOM 720 C C . TYR A 1 85 ? -1.828 12.364 7.326 1.00 92.81 85 TYR A C 1
ATOM 722 O O . TYR A 1 85 ? -1.940 13.086 8.314 1.00 92.81 85 TYR A O 1
ATOM 730 N N . GLU A 1 86 ? -2.193 11.081 7.354 1.00 87.12 86 GLU A N 1
ATOM 731 C CA . GLU A 1 86 ? -2.780 10.439 8.539 1.00 87.12 86 GLU A CA 1
ATOM 732 C C . GLU A 1 86 ? -1.804 10.427 9.729 1.00 87.12 86 GLU A C 1
ATOM 734 O O . GLU A 1 86 ? -2.203 10.625 10.879 1.00 87.12 86 GLU A O 1
ATOM 739 N N . TYR A 1 87 ? -0.500 10.272 9.472 1.00 89.44 87 TYR A N 1
ATOM 740 C CA . TYR A 1 87 ? 0.541 10.414 10.490 1.00 89.44 87 TYR A CA 1
ATOM 741 C C . TYR A 1 87 ? 0.515 11.808 11.129 1.00 89.44 87 TYR A C 1
ATOM 743 O O . TYR A 1 87 ? 0.573 11.920 12.355 1.00 89.44 87 TYR A O 1
ATOM 751 N N . TYR A 1 88 ? 0.384 12.859 10.314 1.00 90.31 88 TYR A N 1
ATOM 752 C CA . TYR A 1 88 ? 0.270 14.239 10.788 1.00 90.31 88 TYR A CA 1
ATOM 753 C C . TYR A 1 88 ? -1.017 14.474 11.594 1.00 90.31 88 TYR A C 1
ATOM 755 O O . TYR A 1 88 ? -0.978 15.165 12.610 1.00 90.31 88 TYR A O 1
ATOM 763 N N . GLN A 1 89 ? -2.133 13.852 11.198 1.00 88.75 89 GLN A N 1
ATOM 764 C CA . GLN A 1 89 ? -3.406 13.921 11.931 1.00 88.75 89 GLN A CA 1
ATOM 765 C C . GLN A 1 89 ? -3.434 13.061 13.208 1.00 88.75 89 GLN A C 1
ATOM 767 O O . GLN A 1 89 ? -4.324 13.208 14.044 1.00 88.75 89 GLN A O 1
ATOM 772 N N . GLY A 1 90 ? -2.470 12.154 13.390 1.00 83.38 90 GLY A N 1
ATOM 773 C CA . GLY A 1 90 ? -2.351 11.322 14.588 1.00 83.38 90 GLY A CA 1
ATOM 774 C C . GLY A 1 90 ? -3.391 10.198 14.701 1.00 83.38 90 GLY A C 1
ATOM 775 O O . GLY A 1 90 ? -3.481 9.562 15.757 1.00 83.38 90 GLY A O 1
ATOM 776 N N . THR A 1 91 ? -4.130 9.908 13.633 1.00 81.94 91 THR A N 1
ATOM 777 C CA . THR A 1 91 ? -5.179 8.870 13.521 1.00 81.94 91 THR A CA 1
ATOM 778 C C . THR A 1 91 ? -4.618 7.444 13.430 1.00 81.94 91 THR A C 1
ATOM 780 O O . THR A 1 91 ? -5.327 6.461 13.671 1.00 81.94 91 THR A O 1
ATOM 783 N N . VAL A 1 92 ? -3.317 7.317 13.154 1.00 85.12 92 VAL A N 1
ATOM 784 C CA . VAL A 1 92 ? -2.603 6.047 12.958 1.00 85.12 92 VAL A CA 1
ATOM 785 C C . VAL A 1 92 ? -1.467 5.835 13.965 1.00 85.12 92 VAL A C 1
ATOM 787 O O . VAL A 1 92 ? -0.962 6.773 14.591 1.00 85.12 92 VAL A O 1
ATOM 790 N N . TYR A 1 93 ? -1.065 4.579 14.178 1.00 83.50 93 TYR A N 1
ATOM 791 C CA . TYR A 1 93 ? 0.091 4.228 15.011 1.00 83.50 93 TYR A CA 1
ATOM 792 C C . TYR A 1 93 ? 1.399 4.600 14.303 1.00 83.50 93 TYR A C 1
ATOM 794 O O . TYR A 1 93 ? 1.697 4.103 13.216 1.00 83.50 93 TYR A O 1
ATOM 802 N N . GLN A 1 94 ? 2.193 5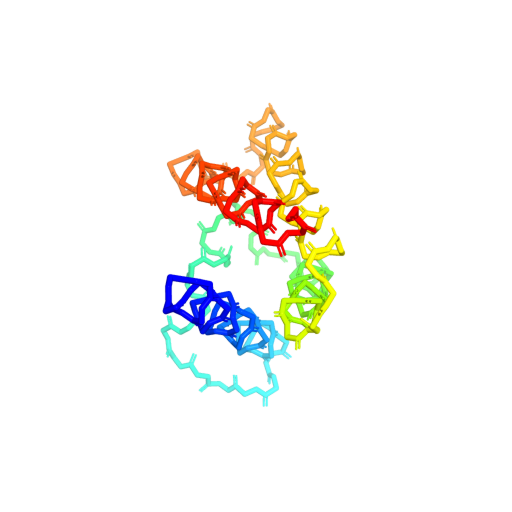.456 14.948 1.00 78.75 94 GLN A N 1
ATOM 803 C CA . GLN A 1 94 ? 3.354 6.125 14.351 1.00 78.75 94 GLN A CA 1
ATOM 804 C C . GLN A 1 94 ? 4.406 5.148 13.811 1.00 78.75 94 GLN A C 1
ATOM 806 O O . GLN A 1 94 ? 4.785 5.247 12.648 1.00 78.75 94 GLN A O 1
ATOM 811 N N . GLU A 1 95 ? 4.819 4.163 14.612 1.00 79.06 95 GLU A N 1
ATOM 812 C CA . GLU A 1 95 ? 5.894 3.224 14.252 1.00 79.06 95 GLU A CA 1
ATOM 813 C C . GLU A 1 95 ? 5.583 2.425 12.978 1.00 79.06 95 GLU A C 1
ATOM 815 O O . GLU A 1 95 ? 6.419 2.300 12.084 1.00 79.06 95 GLU A O 1
ATOM 820 N N . LYS A 1 96 ? 4.347 1.928 12.860 1.00 82.50 96 LYS A N 1
ATOM 821 C CA . LYS A 1 96 ? 3.912 1.113 11.716 1.00 82.50 96 LYS A CA 1
ATOM 822 C C . LYS A 1 96 ? 3.682 1.955 10.468 1.00 82.50 96 LYS A C 1
ATOM 824 O O . LYS A 1 96 ? 3.996 1.522 9.365 1.00 82.50 96 LYS A O 1
ATOM 829 N N . THR A 1 97 ? 3.187 3.174 10.656 1.00 85.38 97 THR A N 1
ATOM 830 C CA . THR A 1 97 ? 2.926 4.103 9.553 1.00 85.38 97 THR A CA 1
ATOM 831 C C . THR A 1 97 ? 4.228 4.567 8.904 1.00 85.38 97 THR A C 1
ATOM 833 O O . THR A 1 97 ? 4.327 4.575 7.683 1.00 85.38 97 THR A O 1
ATOM 836 N N . ILE A 1 98 ? 5.259 4.879 9.700 1.00 87.38 98 ILE A N 1
ATOM 837 C CA . ILE A 1 98 ? 6.583 5.257 9.177 1.00 87.38 98 ILE A CA 1
ATOM 838 C C . ILE A 1 98 ? 7.176 4.123 8.335 1.00 87.38 98 ILE A C 1
ATOM 840 O O . ILE A 1 98 ? 7.697 4.379 7.251 1.00 87.38 98 ILE A O 1
ATOM 844 N N . PHE A 1 99 ? 7.052 2.873 8.797 1.00 89.25 99 PHE A N 1
ATOM 845 C CA . PHE A 1 99 ? 7.489 1.714 8.022 1.00 89.25 99 PHE A CA 1
ATOM 846 C C . PHE A 1 99 ? 6.795 1.657 6.654 1.00 89.25 99 PHE A C 1
ATOM 848 O O . PHE A 1 99 ? 7.485 1.543 5.646 1.00 89.25 99 PHE A O 1
ATOM 855 N N . VAL A 1 100 ? 5.466 1.817 6.601 1.00 89.12 100 VAL A N 1
ATOM 856 C CA . VAL A 1 100 ? 4.702 1.807 5.338 1.00 89.12 100 VAL A CA 1
ATOM 857 C C . VAL A 1 100 ? 5.078 2.966 4.416 1.00 89.12 100 VAL A C 1
ATOM 859 O O . VAL A 1 100 ? 5.228 2.759 3.215 1.00 89.12 100 VAL A O 1
ATOM 862 N N . ILE A 1 101 ? 5.288 4.173 4.946 1.00 92.06 101 ILE A N 1
ATOM 863 C CA . ILE A 1 101 ? 5.717 5.326 4.138 1.00 92.06 101 ILE A CA 1
ATOM 864 C C . ILE A 1 101 ? 7.078 5.045 3.487 1.00 92.06 101 ILE A C 1
ATOM 866 O O . ILE A 1 101 ? 7.241 5.237 2.282 1.00 92.06 101 ILE A O 1
ATOM 870 N N . ILE A 1 102 ? 8.050 4.560 4.267 1.00 93.25 102 ILE A N 1
ATOM 871 C CA . ILE A 1 102 ? 9.403 4.283 3.772 1.00 93.25 102 ILE A CA 1
ATOM 872 C C . ILE A 1 102 ? 9.381 3.155 2.737 1.00 93.25 102 ILE A C 1
ATOM 874 O O . ILE A 1 102 ? 9.959 3.310 1.660 1.00 93.25 102 ILE A O 1
ATOM 878 N N . THR A 1 103 ? 8.704 2.038 3.023 1.00 91.62 103 THR A N 1
ATOM 879 C CA . THR A 1 103 ? 8.630 0.912 2.081 1.00 91.62 103 THR A CA 1
ATOM 880 C C . THR A 1 103 ? 7.915 1.304 0.792 1.00 91.62 103 THR A C 1
ATOM 882 O O . THR A 1 103 ? 8.380 0.936 -0.285 1.00 91.62 103 THR A O 1
ATOM 885 N N . SER A 1 104 ? 6.862 2.120 0.873 1.00 93.19 104 SER A N 1
ATOM 886 C CA . SER A 1 104 ? 6.149 2.642 -0.298 1.00 93.19 104 SER A CA 1
ATOM 887 C C . SER A 1 104 ? 7.044 3.513 -1.179 1.00 93.19 104 SER A C 1
ATOM 889 O O . SER A 1 104 ? 7.055 3.347 -2.395 1.00 93.19 104 SER A O 1
ATOM 891 N N . ILE A 1 105 ? 7.851 4.403 -0.593 1.00 94.69 105 ILE A N 1
ATOM 892 C CA . ILE A 1 105 ? 8.784 5.244 -1.361 1.00 94.69 105 ILE A CA 1
ATOM 893 C C . ILE A 1 105 ? 9.866 4.391 -2.036 1.00 94.69 105 ILE A C 1
ATOM 895 O O . ILE A 1 105 ? 10.174 4.608 -3.210 1.00 94.69 105 ILE A O 1
ATOM 899 N N . ILE A 1 106 ? 10.413 3.395 -1.330 1.00 93.31 106 ILE A N 1
ATOM 900 C CA . ILE A 1 106 ? 11.398 2.463 -1.900 1.00 93.31 106 ILE A CA 1
ATOM 901 C C . ILE A 1 106 ? 10.781 1.700 -3.076 1.00 93.31 106 ILE A C 1
ATOM 903 O O . ILE A 1 106 ? 11.383 1.641 -4.148 1.00 93.31 106 ILE A O 1
ATOM 907 N N . PHE A 1 107 ? 9.573 1.155 -2.916 1.00 92.25 107 PHE A N 1
ATOM 908 C CA . PHE A 1 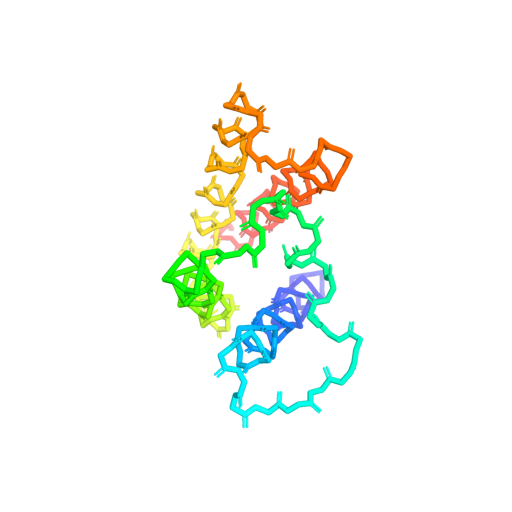107 ? 8.911 0.435 -3.999 1.00 92.25 107 PHE A CA 1
ATOM 909 C C . PHE A 1 107 ? 8.564 1.337 -5.179 1.00 92.25 107 PHE A C 1
ATOM 911 O O . PHE A 1 107 ? 8.787 0.916 -6.308 1.00 92.25 107 PHE A O 1
ATOM 918 N N . ALA A 1 108 ? 8.115 2.574 -4.943 1.00 93.06 108 ALA A N 1
ATOM 919 C CA . ALA A 1 108 ? 7.880 3.550 -6.003 1.00 93.06 108 ALA A CA 1
ATOM 920 C C . ALA A 1 108 ? 9.156 3.838 -6.814 1.00 93.06 108 ALA A C 1
ATOM 922 O O . ALA A 1 108 ? 9.114 3.915 -8.040 1.00 93.06 108 ALA A O 1
ATOM 923 N N . TYR A 1 109 ? 10.304 3.966 -6.145 1.00 92.62 109 TYR A N 1
ATOM 924 C CA . TYR A 1 109 ? 11.587 4.169 -6.816 1.00 92.62 109 TYR A CA 1
ATOM 925 C C . TYR A 1 109 ? 11.989 2.957 -7.670 1.00 92.62 109 TYR A C 1
ATOM 927 O O . TYR A 1 109 ? 12.338 3.114 -8.841 1.00 92.62 109 TYR A O 1
ATOM 935 N N . LEU A 1 110 ? 11.879 1.743 -7.120 1.00 91.19 110 LEU A N 1
ATOM 936 C CA . LEU A 1 110 ? 12.199 0.499 -7.834 1.00 91.19 110 LEU A CA 1
ATOM 937 C C . LEU A 1 110 ? 11.266 0.251 -9.031 1.00 91.19 110 LEU A C 1
ATOM 939 O O . LEU A 1 110 ? 11.706 -0.203 -10.090 1.00 91.19 110 LEU A O 1
ATOM 943 N N . THR A 1 111 ? 9.975 0.561 -8.890 1.00 90.06 111 THR A N 1
ATOM 944 C CA . THR A 1 111 ? 9.003 0.425 -9.982 1.00 90.06 111 THR A CA 1
ATOM 945 C C . THR A 1 111 ? 9.238 1.464 -11.065 1.00 90.06 111 THR A C 1
ATOM 947 O O . THR A 1 111 ? 9.128 1.131 -12.241 1.00 90.06 111 THR A O 1
ATOM 950 N N . TYR A 1 112 ? 9.613 2.690 -10.691 1.00 90.25 112 TYR A N 1
ATOM 951 C CA . TYR A 1 112 ? 9.920 3.758 -11.638 1.00 90.25 112 TYR A CA 1
ATOM 952 C C . TYR A 1 112 ? 11.142 3.430 -12.501 1.00 90.25 112 TYR A C 1
ATOM 954 O O . TYR A 1 112 ? 11.106 3.629 -13.712 1.00 90.25 112 TYR A O 1
ATOM 962 N N . GLN A 1 113 ? 12.191 2.847 -11.912 1.00 87.25 113 GLN A N 1
ATOM 963 C CA . GLN A 1 113 ? 13.349 2.367 -12.675 1.00 87.25 113 GLN A CA 1
ATOM 964 C C . GLN A 1 113 ? 12.990 1.286 -13.701 1.00 87.25 113 GLN A C 1
ATOM 966 O O . GLN A 1 113 ? 13.677 1.151 -14.700 1.00 87.25 113 GLN A O 1
ATOM 971 N N . SER A 1 114 ? 11.916 0.525 -13.474 1.00 83.06 114 SER A N 1
ATOM 972 C CA . SER A 1 114 ? 11.454 -0.506 -14.413 1.00 83.06 114 SER A CA 1
ATOM 973 C C . SER A 1 114 ? 10.598 0.050 -15.563 1.00 83.06 114 SER A C 1
ATOM 975 O O . SER A 1 114 ? 10.162 -0.718 -16.418 1.00 83.06 114 SER A O 1
ATOM 977 N N . ILE A 1 115 ? 10.314 1.359 -15.565 1.00 79.25 115 ILE A N 1
ATOM 978 C CA . ILE A 1 115 ? 9.648 2.068 -16.671 1.00 79.25 115 ILE A CA 1
ATOM 979 C C . ILE A 1 115 ? 10.672 2.549 -17.710 1.00 79.25 115 ILE A C 1
ATOM 981 O O . ILE A 1 115 ? 10.324 2.640 -18.888 1.00 79.25 115 ILE A O 1
ATOM 985 N N . GLN A 1 116 ? 11.885 2.901 -17.264 1.00 59.38 116 GLN A N 1
ATOM 986 C CA . GLN A 1 116 ? 12.990 3.380 -18.105 1.00 59.38 116 GLN A CA 1
ATOM 987 C C . GLN A 1 116 ? 13.701 2.222 -18.805 1.00 59.38 116 GLN A C 1
ATOM 989 O O . GLN A 1 116 ? 14.099 2.435 -19.971 1.00 59.38 116 GLN A O 1
#

Foldseek 3Di:
DLLVVLLVVLLVQLVLLLVLLCCLVVVDVDPPSVCLQCQFFPPNPDNVVSNVSSVLSNVLSVQSNDPDLVSVLVSLVVLLVVLVVVCVVVRTDNVSSVVSNVVSNVSSVSSVVVVD

pLDDT: mean 83.79, std 11.02, range [52.28, 95.88]

Secondary structure (DSSP, 8-state):
-HHHHHHHHHHHHHHHHHHHHHHHTTSS--TTTTHHHHTTBS-TT-HHHHHHHHHHHHHHHHHHHSS-HHHHHHHHHHHHHHHHHHHHHT-B-HHHHHHHHHHHHHHHHHHHHTT-